Protein AF-A0A7C1YH63-F1 (afdb_monomer_lite)

pLDDT: mean 74.82, std 20.05, range [37.75, 96.81]

Sequence (90 aa):
MKHIQVLAVIGAGFCMTGCTADQGLARITDKLKLTDMEFFSADPQVAMGEVWRMEDGVLVCSGNPLGYLYTRQDYRDFTLKLEWRWHEDK

Radius of gyration: 27.44 Å; chains: 1; bounding box: 47×30×90 Å

Structure (mmCIF, N/CA/C/O backbone):
data_AF-A0A7C1YH63-F1
#
_entry.id   AF-A0A7C1YH63-F1
#
loop_
_atom_site.group_PDB
_atom_site.id
_atom_site.type_symbol
_atom_site.label_atom_id
_atom_site.label_alt_id
_atom_site.label_comp_id
_atom_site.label_asym_id
_atom_site.label_entity_id
_atom_site.label_seq_id
_atom_site.pdbx_PDB_ins_code
_atom_site.Cartn_x
_atom_site.Cartn_y
_atom_site.Cartn_z
_atom_site.occupancy
_atom_site.B_iso_or_equiv
_atom_site.auth_seq_id
_atom_site.auth_comp_id
_atom_site.auth_asym_id
_atom_site.auth_atom_id
_atom_site.pdbx_PDB_model_num
ATOM 1 N N . MET A 1 1 ? -29.785 -4.590 77.281 1.00 42.06 1 MET A N 1
ATOM 2 C CA . MET A 1 1 ? -29.007 -5.137 76.150 1.00 42.06 1 MET A CA 1
ATOM 3 C C . MET A 1 1 ? -29.796 -6.286 75.535 1.00 42.06 1 MET A C 1
ATOM 5 O O . MET A 1 1 ? -29.816 -7.372 76.095 1.00 42.06 1 MET A O 1
ATOM 9 N N . LYS A 1 2 ? -30.546 -6.010 74.462 1.00 37.75 2 LYS A N 1
ATOM 10 C CA . LYS A 1 2 ? -31.208 -7.002 73.602 1.00 37.75 2 LYS A CA 1
ATOM 11 C C . LYS A 1 2 ? -31.005 -6.526 72.163 1.00 37.75 2 LYS A C 1
ATOM 13 O O . LYS A 1 2 ? -31.17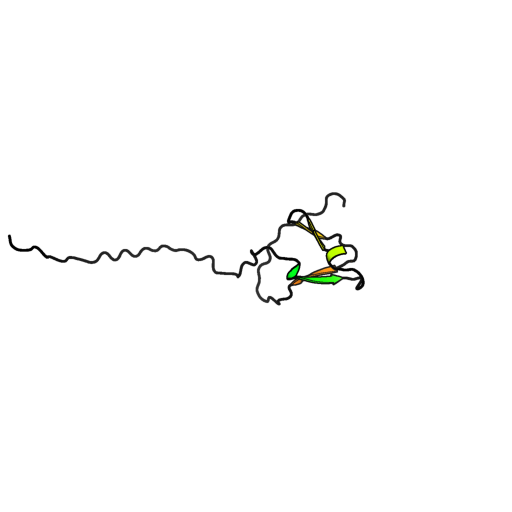2 -5.342 71.889 1.00 37.75 2 LYS A O 1
ATOM 18 N N . HIS A 1 3 ? -30.529 -7.438 71.327 1.00 40.44 3 HIS A N 1
ATOM 19 C CA . HIS A 1 3 ? -30.033 -7.201 69.977 1.00 40.44 3 HIS A CA 1
ATOM 20 C C . HIS A 1 3 ? -31.112 -6.626 69.048 1.00 40.44 3 HIS A C 1
ATOM 22 O O . HIS A 1 3 ? -32.232 -7.127 68.998 1.00 40.44 3 HIS A O 1
ATOM 28 N N . ILE A 1 4 ? -30.739 -5.580 68.309 1.00 46.97 4 ILE A N 1
ATOM 29 C CA . ILE A 1 4 ? -31.493 -4.983 67.206 1.00 46.97 4 ILE A CA 1
ATOM 30 C C . ILE A 1 4 ? -31.088 -5.707 65.922 1.00 46.97 4 ILE A C 1
ATOM 32 O O . ILE A 1 4 ? -29.927 -5.659 65.525 1.00 46.97 4 ILE A O 1
ATOM 36 N N . GLN A 1 5 ? -32.051 -6.346 65.265 1.00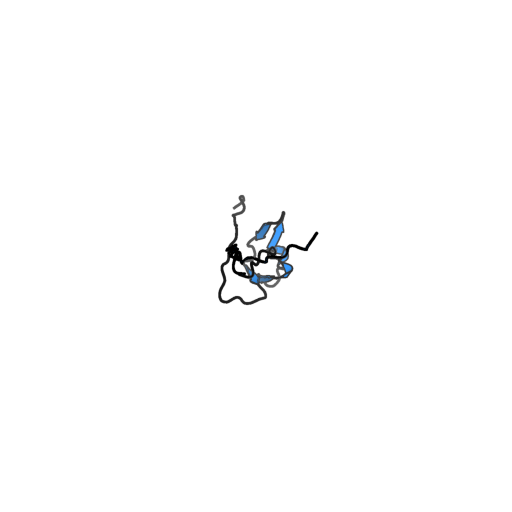 44.91 5 GLN A N 1
ATOM 37 C CA . GLN A 1 5 ? -32.002 -6.610 63.831 1.00 44.91 5 GLN A CA 1
ATOM 38 C C . GLN A 1 5 ? -33.390 -6.327 63.261 1.00 44.91 5 GLN A C 1
ATOM 40 O O . GLN A 1 5 ? -34.339 -7.058 63.528 1.00 44.91 5 GLN A O 1
ATOM 45 N N . VAL A 1 6 ? -33.501 -5.254 62.483 1.00 44.44 6 VAL A N 1
ATOM 46 C CA . VAL A 1 6 ? -34.600 -5.060 61.537 1.00 44.44 6 VAL A CA 1
ATOM 47 C C . VAL A 1 6 ? -33.952 -4.796 60.186 1.00 44.44 6 VAL A C 1
ATOM 49 O O . VAL A 1 6 ? -33.331 -3.758 59.971 1.00 44.44 6 VAL A O 1
ATOM 52 N N . LEU A 1 7 ? -34.053 -5.796 59.309 1.00 45.72 7 LEU A N 1
ATOM 53 C CA . LEU A 1 7 ? -33.866 -5.658 57.871 1.00 45.72 7 LEU A CA 1
ATOM 54 C C . LEU A 1 7 ? -34.923 -4.696 57.310 1.00 45.72 7 LEU A C 1
ATOM 56 O O . LEU A 1 7 ? -36.108 -4.888 57.570 1.00 45.72 7 LEU A O 1
ATOM 60 N N . ALA A 1 8 ? -34.511 -3.761 56.454 1.00 40.59 8 ALA A N 1
ATOM 61 C CA . ALA A 1 8 ? -35.355 -3.201 55.398 1.00 40.59 8 ALA A CA 1
ATOM 62 C C . ALA A 1 8 ? -34.443 -2.610 54.306 1.00 40.59 8 ALA A C 1
ATOM 64 O O . ALA A 1 8 ? -33.587 -1.791 54.610 1.00 40.59 8 ALA A O 1
ATOM 65 N N . VAL A 1 9 ? -34.379 -3.168 53.097 1.00 43.66 9 VAL A N 1
ATOM 66 C CA . VAL A 1 9 ? -35.252 -2.966 51.919 1.00 43.66 9 VAL A CA 1
ATOM 67 C C . VAL A 1 9 ? -34.380 -2.377 50.797 1.00 43.66 9 VAL A C 1
ATOM 69 O O . VAL A 1 9 ? -33.957 -1.231 50.838 1.00 43.66 9 VAL A O 1
ATOM 72 N N . ILE A 1 10 ? -34.070 -3.248 49.835 1.00 54.50 10 ILE A N 1
ATOM 73 C CA . ILE A 1 10 ? -34.088 -3.050 48.377 1.00 54.50 10 ILE A CA 1
ATOM 74 C C . ILE A 1 10 ? -33.896 -1.601 47.895 1.00 54.50 10 ILE A C 1
ATOM 76 O O . ILE A 1 10 ? -34.843 -0.824 47.815 1.00 54.50 10 ILE A O 1
ATOM 80 N N . GLY A 1 11 ? -32.683 -1.299 47.435 1.00 47.12 11 GLY A N 1
ATOM 81 C CA . GLY A 1 11 ? -32.414 -0.217 46.493 1.00 47.12 11 GLY A CA 1
ATOM 82 C C . GLY A 1 11 ? -31.874 -0.809 45.198 1.00 47.12 11 GLY A C 1
ATOM 83 O O . GLY A 1 11 ? -30.671 -1.019 45.070 1.00 47.12 11 GLY A O 1
ATOM 84 N N . ALA A 1 12 ? -32.765 -1.113 44.253 1.00 55.72 12 ALA A N 1
ATOM 85 C CA . ALA A 1 12 ? -32.407 -1.465 42.884 1.00 55.72 12 ALA A CA 1
ATOM 86 C C . ALA A 1 12 ? -31.823 -0.227 42.182 1.00 55.72 12 ALA A C 1
ATOM 88 O O . ALA A 1 12 ? -32.523 0.521 41.504 1.00 55.72 12 ALA A O 1
ATOM 89 N N . GLY A 1 13 ? -30.529 0.015 42.388 1.00 49.44 13 GLY A N 1
ATOM 90 C CA . GLY A 1 13 ? -29.752 0.979 41.622 1.00 49.44 13 GLY A CA 1
ATOM 91 C C . GLY A 1 13 ? -29.426 0.393 40.254 1.00 49.44 13 GLY A C 1
ATOM 92 O O . GLY A 1 13 ? -28.366 -0.198 40.065 1.00 49.44 13 GLY A O 1
ATOM 93 N N . PHE A 1 14 ? -30.359 0.526 39.313 1.00 55.56 14 PHE A N 1
ATOM 94 C CA . PHE A 1 14 ? -30.140 0.257 37.896 1.00 55.56 14 PHE A CA 1
ATOM 95 C C . PHE A 1 14 ? -29.155 1.306 37.360 1.00 55.56 14 PHE A C 1
ATOM 97 O O . PHE A 1 14 ? -29.539 2.375 36.890 1.00 55.56 14 PHE A O 1
ATOM 104 N N . CYS A 1 15 ? -27.860 1.034 37.516 1.00 43.28 15 CYS A N 1
ATOM 105 C CA . CYS A 1 15 ? -26.805 1.825 36.907 1.00 43.28 15 CYS A CA 1
ATOM 106 C C . CYS A 1 15 ? -26.822 1.514 35.407 1.00 43.28 15 CYS A C 1
ATOM 108 O O . CYS A 1 15 ? -26.195 0.559 34.955 1.00 43.28 15 CYS A O 1
ATOM 110 N N . MET A 1 16 ? -27.577 2.293 34.628 1.00 54.03 16 MET A N 1
ATOM 111 C CA . MET A 1 16 ? -27.368 2.366 33.182 1.00 54.03 16 MET A CA 1
ATOM 112 C C . MET A 1 16 ? -26.076 3.136 32.920 1.00 54.03 16 MET A C 1
ATOM 114 O O . MET A 1 16 ? -26.081 4.249 32.398 1.00 54.03 16 MET A O 1
ATOM 118 N N . THR A 1 17 ? -24.942 2.528 33.259 1.00 62.00 17 THR A N 1
ATOM 119 C CA . THR A 1 17 ? -23.719 2.753 32.502 1.00 62.00 17 THR A CA 1
ATOM 120 C C . THR A 1 17 ? -23.949 2.143 31.127 1.00 62.00 17 THR A C 1
ATOM 122 O O . THR A 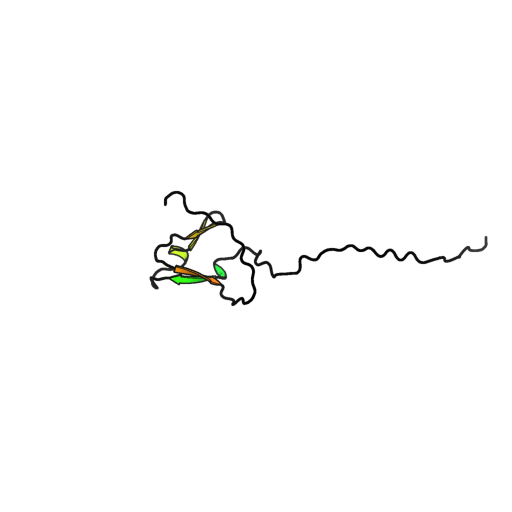1 17 ? -23.562 1.012 30.839 1.00 62.00 17 THR A O 1
ATOM 125 N N . GLY A 1 18 ? -24.618 2.912 30.264 1.00 51.22 18 GLY A N 1
ATOM 126 C CA . GLY A 1 18 ? -24.525 2.751 28.824 1.00 51.22 18 GLY A CA 1
ATOM 127 C C . GLY A 1 18 ? -23.083 3.030 28.421 1.00 51.22 18 GLY A C 1
ATOM 128 O O . GLY A 1 18 ? -22.760 4.103 27.927 1.00 51.22 18 GLY A O 1
ATOM 129 N N . CYS A 1 19 ? -22.196 2.073 28.682 1.00 52.06 19 CYS A N 1
ATOM 130 C CA . CYS A 1 19 ? -21.004 1.937 27.882 1.00 52.06 19 CYS A CA 1
ATOM 131 C C . CYS A 1 19 ? -21.547 1.515 26.522 1.00 52.06 19 CYS A C 1
ATOM 133 O O . CYS A 1 19 ? -21.908 0.353 26.326 1.00 52.06 19 CYS A O 1
ATOM 135 N N . THR A 1 20 ? -21.709 2.468 25.607 1.00 56.03 20 THR A N 1
ATOM 136 C CA . THR A 1 20 ? -21.752 2.120 24.194 1.00 56.03 20 THR A CA 1
ATOM 137 C C . THR A 1 20 ? -20.395 1.492 23.931 1.00 56.03 20 THR A C 1
ATOM 139 O O . THR A 1 20 ? -19.410 2.192 23.709 1.00 56.03 20 THR A O 1
ATOM 142 N N . ALA A 1 21 ? -20.317 0.171 24.095 1.00 53.50 21 ALA A N 1
ATOM 143 C CA . ALA A 1 21 ? -19.224 -0.611 23.577 1.00 53.50 21 ALA A CA 1
ATOM 144 C C . ALA A 1 21 ? -19.199 -0.268 22.092 1.00 53.50 21 ALA A C 1
ATOM 146 O O . ALA A 1 21 ? -20.144 -0.604 21.377 1.00 53.50 21 ALA A O 1
ATOM 147 N N . ASP A 1 22 ? -18.187 0.506 21.691 1.00 56.00 22 ASP A N 1
ATOM 148 C CA . ASP A 1 22 ? -17.799 0.708 20.303 1.00 56.00 22 ASP A CA 1
ATOM 149 C C . ASP A 1 22 ? -17.801 -0.693 19.701 1.00 56.00 22 ASP A C 1
ATOM 151 O O . ASP A 1 22 ? -16.981 -1.536 20.080 1.00 56.00 22 ASP A O 1
ATOM 155 N N . GLN A 1 23 ? -18.864 -1.017 18.956 1.00 50.25 23 GLN A N 1
ATOM 156 C CA . GLN A 1 23 ? -19.073 -2.376 18.497 1.00 50.25 23 GLN A CA 1
ATOM 157 C C . GLN A 1 23 ? -17.863 -2.698 17.652 1.00 50.25 23 GLN A C 1
ATOM 159 O O . GLN A 1 23 ? -17.586 -1.982 16.693 1.00 50.25 23 GLN A O 1
ATOM 164 N N . GLY A 1 24 ? -17.131 -3.725 18.083 1.00 47.28 24 GLY A N 1
ATOM 165 C CA . GLY A 1 24 ? -15.903 -4.191 17.474 1.00 47.28 24 GLY A CA 1
ATOM 166 C C . GLY A 1 2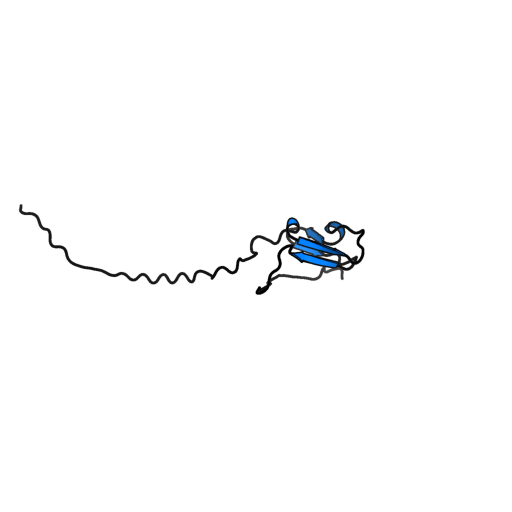4 ? -16.106 -4.541 16.008 1.00 47.28 24 GLY A C 1
ATOM 167 O O . GLY A 1 24 ? -16.149 -5.710 15.642 1.00 47.28 24 GLY A O 1
ATOM 168 N N . LEU A 1 25 ? -16.109 -3.524 15.146 1.00 47.75 25 LEU A N 1
ATOM 169 C CA . LEU A 1 25 ? -15.319 -3.602 13.942 1.00 47.75 25 LEU A CA 1
ATOM 170 C C . LEU A 1 25 ? -13.944 -3.971 14.473 1.00 47.75 25 LEU A C 1
ATOM 172 O O . LEU A 1 25 ? -13.412 -3.241 15.314 1.00 47.75 25 LEU A O 1
ATOM 176 N N . ALA A 1 26 ? -13.425 -5.131 14.078 1.00 48.53 26 ALA A N 1
ATOM 177 C CA . ALA A 1 26 ? -12.016 -5.425 14.230 1.00 48.53 26 ALA A CA 1
ATOM 178 C C . ALA A 1 26 ? -11.293 -4.261 13.558 1.00 48.53 26 ALA A C 1
ATOM 180 O O . ALA A 1 26 ? -11.128 -4.202 12.342 1.00 48.53 26 ALA A O 1
ATOM 181 N N . ARG A 1 27 ? -11.011 -3.236 14.354 1.00 48.09 27 ARG A N 1
ATOM 182 C CA . ARG A 1 27 ? -10.297 -2.071 13.927 1.00 48.09 27 ARG A CA 1
ATOM 183 C C . ARG A 1 27 ? -8.953 -2.664 13.582 1.00 48.09 27 ARG A C 1
ATOM 185 O O . ARG A 1 27 ? -8.231 -3.111 14.470 1.00 48.09 27 ARG A O 1
ATOM 192 N N . ILE A 1 28 ? -8.611 -2.666 12.301 1.00 53.62 28 ILE A N 1
ATOM 193 C CA . ILE A 1 28 ? -7.221 -2.768 11.867 1.00 53.62 28 ILE A CA 1
ATOM 194 C C . ILE A 1 28 ? -6.553 -1.441 12.300 1.00 53.62 28 ILE A C 1
ATOM 196 O O . ILE A 1 28 ? -6.143 -0.619 11.493 1.00 53.62 28 ILE A O 1
ATOM 200 N N . THR A 1 29 ? -6.591 -1.144 13.606 1.00 44.91 29 THR A N 1
ATOM 201 C CA . THR A 1 29 ? -5.876 -0.064 14.291 1.00 44.91 29 THR A CA 1
ATOM 202 C C . THR A 1 29 ? -4.528 -0.550 14.779 1.00 44.91 29 THR A C 1
ATOM 204 O O . THR A 1 29 ? -3.679 0.270 15.127 1.00 44.91 29 THR A O 1
ATOM 207 N N . ASP A 1 30 ? -4.297 -1.862 14.749 1.00 54.56 30 ASP A N 1
ATOM 208 C CA . ASP A 1 30 ? -2.949 -2.395 14.742 1.00 54.56 30 ASP A CA 1
ATOM 209 C C . ASP A 1 30 ? -2.344 -2.011 13.397 1.00 54.56 30 ASP A C 1
ATOM 211 O O . ASP A 1 30 ? -2.589 -2.656 12.382 1.00 54.56 30 ASP A O 1
ATOM 215 N N . LYS A 1 31 ? -1.666 -0.856 13.409 1.00 58.66 31 LYS A N 1
ATOM 216 C CA . LYS A 1 31 ? -0.885 -0.240 12.331 1.00 58.66 31 LYS A CA 1
ATOM 217 C C . LYS A 1 31 ? -0.584 -1.255 11.231 1.00 58.66 31 LYS A C 1
ATOM 219 O O . LYS A 1 31 ? 0.226 -2.150 11.463 1.00 58.66 31 LYS A O 1
ATOM 224 N N . LEU A 1 32 ? -1.247 -1.115 10.082 1.00 62.97 32 LEU A N 1
ATOM 225 C CA . LEU A 1 32 ? -1.057 -1.969 8.913 1.00 62.97 32 LEU A CA 1
ATOM 226 C C . LEU A 1 32 ? 0.444 -2.178 8.678 1.00 62.97 32 LEU A C 1
ATOM 228 O O . LEU A 1 32 ? 1.171 -1.230 8.374 1.00 62.97 32 LEU A O 1
ATOM 232 N N . LYS A 1 33 ? 0.924 -3.401 8.900 1.00 74.06 33 LYS A N 1
ATOM 233 C CA . LYS A 1 33 ? 2.336 -3.731 8.728 1.00 74.06 33 LYS A CA 1
ATOM 234 C C . LYS A 1 33 ? 2.535 -4.179 7.292 1.00 74.06 33 LYS A C 1
ATOM 236 O O . LYS A 1 33 ? 1.786 -5.025 6.811 1.00 74.06 33 LYS A O 1
ATOM 241 N N . LEU A 1 34 ? 3.597 -3.708 6.634 1.00 77.12 34 LEU A N 1
ATOM 242 C CA . LEU A 1 34 ? 3.976 -4.242 5.317 1.00 77.12 34 LEU A CA 1
ATOM 243 C C . LEU A 1 34 ? 4.170 -5.764 5.337 1.00 77.12 34 LEU A C 1
ATOM 245 O O . LEU A 1 34 ? 3.969 -6.415 4.321 1.00 77.12 34 LEU A O 1
ATOM 249 N N . THR A 1 35 ? 4.532 -6.347 6.484 1.00 81.88 35 THR A N 1
ATOM 250 C CA . THR A 1 35 ? 4.693 -7.801 6.634 1.00 81.88 35 THR A CA 1
ATOM 251 C C . THR A 1 35 ? 3.405 -8.588 6.413 1.00 81.88 35 THR A C 1
ATOM 253 O O . THR A 1 35 ? 3.488 -9.788 6.146 1.00 81.88 35 THR A O 1
ATOM 256 N N . ASP A 1 36 ? 2.247 -7.934 6.512 1.00 83.50 36 ASP A N 1
ATOM 257 C CA . ASP A 1 36 ? 0.916 -8.537 6.387 1.00 83.50 36 ASP A CA 1
ATOM 258 C C . ASP A 1 36 ? 0.272 -8.237 5.020 1.00 83.50 36 ASP A C 1
ATOM 260 O O . ASP A 1 36 ? -0.875 -8.613 4.763 1.00 83.50 36 ASP A O 1
ATOM 264 N N . MET A 1 37 ? 1.022 -7.573 4.134 1.00 88.81 37 MET A N 1
ATOM 265 C CA . MET A 1 37 ? 0.604 -7.227 2.782 1.00 88.81 37 MET A CA 1
ATOM 266 C C . MET A 1 37 ? 1.352 -8.051 1.736 1.00 88.81 37 MET A C 1
ATOM 268 O O . MET A 1 37 ? 2.452 -8.563 1.961 1.00 88.81 37 MET A O 1
ATOM 272 N N . GLU A 1 38 ? 0.728 -8.153 0.574 1.00 92.81 38 GLU A N 1
ATOM 273 C CA . GLU A 1 38 ? 1.328 -8.626 -0.663 1.00 92.81 38 GLU A CA 1
ATOM 274 C C . GLU A 1 38 ? 1.364 -7.493 -1.687 1.00 92.81 38 GLU 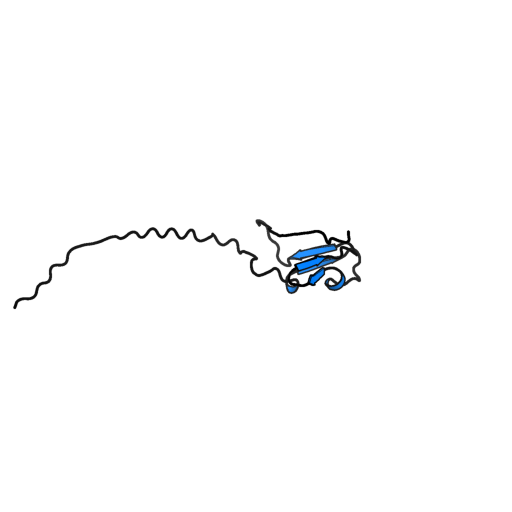A C 1
ATOM 276 O O . GLU A 1 38 ? 0.718 -6.453 -1.528 1.00 92.81 38 GLU A O 1
ATOM 281 N N . PHE A 1 39 ? 2.173 -7.681 -2.725 1.00 93.94 39 PHE A N 1
ATOM 282 C CA . PHE A 1 39 ? 2.502 -6.655 -3.700 1.00 93.94 39 PHE A CA 1
ATOM 283 C C . PHE A 1 39 ? 2.351 -7.203 -5.111 1.00 93.94 39 PHE A C 1
ATOM 285 O O . PHE A 1 39 ? 2.843 -8.283 -5.434 1.00 93.94 39 PHE A O 1
ATOM 292 N N . PHE A 1 40 ? 1.682 -6.426 -5.952 1.00 96.06 40 PHE A N 1
ATOM 293 C CA . PHE A 1 40 ? 1.680 -6.612 -7.392 1.00 96.06 40 PHE A CA 1
ATOM 294 C C . PHE A 1 40 ? 2.528 -5.522 -8.048 1.00 96.06 40 PHE A C 1
ATOM 296 O O . PHE A 1 40 ? 2.376 -4.344 -7.718 1.00 96.06 40 PHE A O 1
ATOM 303 N N . SER A 1 41 ? 3.342 -5.915 -9.026 1.00 96.81 41 SER A N 1
ATOM 304 C CA . SER A 1 41 ? 4.149 -5.025 -9.858 1.00 96.81 41 SER A CA 1
ATOM 305 C C . SER A 1 41 ? 3.885 -5.281 -11.335 1.00 96.81 41 SER A C 1
ATOM 307 O O . SER A 1 41 ? 3.778 -6.431 -11.761 1.00 96.81 41 SER A O 1
ATOM 309 N N . ALA A 1 42 ? 3.865 -4.212 -12.127 1.00 96.75 42 ALA A N 1
ATOM 310 C CA . ALA A 1 42 ? 3.905 -4.290 -13.581 1.00 96.75 42 ALA A CA 1
ATOM 311 C C . ALA A 1 42 ? 5.248 -4.838 -14.100 1.00 96.75 42 ALA A C 1
ATOM 313 O O . ALA A 1 42 ? 5.287 -5.406 -15.188 1.00 96.75 42 ALA A O 1
ATOM 314 N N . ASP A 1 43 ? 6.326 -4.700 -13.320 1.00 96.75 43 ASP A N 1
ATOM 315 C CA . ASP A 1 43 ? 7.595 -5.391 -13.557 1.00 96.75 43 ASP A CA 1
ATOM 316 C C . ASP A 1 43 ? 7.807 -6.470 -12.477 1.00 96.75 43 ASP A C 1
ATOM 318 O O . ASP A 1 43 ? 8.100 -6.128 -11.325 1.00 96.75 43 ASP A O 1
ATOM 322 N N . PRO A 1 44 ? 7.668 -7.766 -12.812 1.00 94.12 44 PRO A N 1
ATOM 323 C CA . PRO A 1 44 ? 7.758 -8.855 -11.842 1.00 94.12 44 PRO A CA 1
ATOM 324 C C . PRO A 1 44 ? 9.170 -9.070 -11.278 1.00 94.12 44 PRO A C 1
ATOM 326 O O . PRO A 1 44 ? 9.328 -9.872 -10.359 1.00 94.12 44 PRO A O 1
ATOM 329 N N . GLN A 1 45 ? 10.195 -8.400 -11.817 1.00 95.62 45 GLN A N 1
ATOM 330 C CA . GLN A 1 45 ? 11.565 -8.492 -11.305 1.00 95.62 45 GLN A CA 1
ATOM 331 C C . GLN A 1 45 ? 11.834 -7.518 -10.152 1.00 95.62 45 GLN A C 1
ATOM 333 O O . GLN A 1 45 ? 12.818 -7.689 -9.436 1.00 95.62 45 GLN A O 1
ATOM 338 N N . VAL A 1 46 ? 10.965 -6.521 -9.959 1.00 95.38 46 VAL A N 1
ATOM 339 C CA . VAL A 1 46 ? 11.121 -5.502 -8.918 1.00 95.38 46 VAL A CA 1
ATOM 340 C C . VAL A 1 46 ? 10.549 -5.996 -7.594 1.00 95.38 46 VAL A C 1
ATOM 342 O O . VAL A 1 46 ? 9.396 -6.431 -7.509 1.00 95.38 46 VAL A O 1
ATOM 345 N N . ALA A 1 47 ? 11.344 -5.891 -6.530 1.00 94.25 47 ALA A N 1
ATOM 346 C CA . ALA A 1 47 ? 10.913 -6.260 -5.192 1.00 94.25 47 ALA A CA 1
ATOM 347 C C . ALA A 1 47 ? 9.998 -5.186 -4.577 1.00 94.25 47 ALA A C 1
ATOM 349 O O . ALA A 1 47 ? 10.157 -3.989 -4.806 1.00 94.25 47 ALA A O 1
ATOM 350 N N . MET A 1 48 ? 9.081 -5.598 -3.694 1.00 93.69 48 MET A N 1
ATOM 351 C CA . MET A 1 48 ? 8.168 -4.681 -2.992 1.00 93.69 48 MET A CA 1
ATOM 352 C C . MET A 1 48 ? 8.902 -3.516 -2.317 1.00 93.69 48 MET A C 1
ATOM 354 O O . MET A 1 48 ? 8.479 -2.373 -2.451 1.00 93.69 48 MET A O 1
ATOM 358 N N . GLY A 1 49 ? 10.020 -3.798 -1.640 1.00 92.75 49 GLY A N 1
ATOM 359 C CA . GLY A 1 49 ? 10.822 -2.798 -0.928 1.00 92.75 49 GLY A CA 1
ATOM 360 C C . GLY A 1 49 ? 11.483 -1.752 -1.829 1.00 92.75 49 GLY A C 1
ATOM 361 O O . GLY A 1 49 ? 12.022 -0.774 -1.322 1.00 92.75 49 GLY A O 1
ATOM 362 N N . GLU A 1 50 ? 11.459 -1.934 -3.151 1.00 93.62 50 GLU A N 1
ATOM 363 C CA . GLU A 1 50 ? 11.958 -0.948 -4.109 1.00 93.62 50 GLU A CA 1
ATOM 364 C C . GLU A 1 50 ? 10.913 0.132 -4.441 1.00 93.62 50 GLU A C 1
ATOM 366 O O . GLU A 1 50 ? 11.269 1.266 -4.781 1.00 93.62 50 GLU A O 1
ATOM 371 N N . VAL A 1 51 ? 9.627 -0.199 -4.277 1.00 94.69 51 VAL A N 1
ATOM 372 C CA . VAL A 1 51 ? 8.483 0.672 -4.592 1.00 94.69 51 VAL A CA 1
ATOM 373 C C . VAL A 1 51 ? 7.784 1.168 -3.328 1.00 94.69 51 VAL A C 1
ATOM 375 O O . VAL A 1 51 ? 7.425 2.342 -3.254 1.00 94.69 51 VAL A O 1
ATOM 378 N N . TRP A 1 52 ? 7.631 0.295 -2.331 1.00 92.94 52 TRP A N 1
ATOM 379 C CA . TRP A 1 52 ? 6.894 0.526 -1.090 1.00 92.94 52 TRP A CA 1
ATOM 380 C C . TRP A 1 52 ? 7.816 0.422 0.120 1.00 92.94 52 TRP A C 1
ATOM 382 O O . TRP A 1 52 ? 8.445 -0.615 0.347 1.00 92.94 52 TRP A O 1
ATOM 392 N N . ARG A 1 53 ? 7.887 1.485 0.924 1.00 90.62 53 ARG A N 1
ATOM 393 C CA . ARG A 1 53 ? 8.768 1.556 2.102 1.00 90.62 53 ARG A CA 1
ATOM 394 C C . ARG A 1 53 ? 8.078 2.246 3.271 1.00 90.62 53 ARG A C 1
ATOM 396 O O . ARG A 1 53 ? 7.184 3.061 3.071 1.00 90.62 53 ARG A O 1
ATOM 403 N N . MET A 1 54 ? 8.515 1.924 4.488 1.00 89.88 54 MET A N 1
ATOM 404 C CA . MET A 1 54 ? 8.193 2.731 5.667 1.00 89.88 54 MET A CA 1
ATOM 405 C C . MET A 1 54 ? 9.285 3.770 5.873 1.00 89.88 54 MET A C 1
ATOM 407 O O . MET A 1 54 ? 10.445 3.404 6.051 1.00 89.88 54 MET A O 1
ATOM 411 N N . GLU A 1 55 ? 8.895 5.036 5.925 1.00 89.56 55 GLU A N 1
ATOM 412 C CA . GLU A 1 55 ? 9.779 6.161 6.227 1.00 89.56 55 GLU A CA 1
ATOM 413 C C . GLU A 1 55 ? 9.097 7.013 7.298 1.00 89.56 55 GLU A C 1
ATOM 415 O O . GLU A 1 55 ? 7.958 7.439 7.123 1.00 89.56 55 GLU A O 1
ATOM 420 N N . ASP A 1 56 ? 9.739 7.168 8.458 1.00 88.94 56 ASP A N 1
ATOM 421 C CA . ASP A 1 56 ? 9.224 7.943 9.599 1.00 88.94 56 ASP A CA 1
ATOM 422 C C . ASP A 1 56 ? 7.770 7.621 10.004 1.00 88.94 56 ASP A C 1
ATOM 424 O O . ASP A 1 56 ? 6.999 8.476 10.436 1.00 88.94 56 ASP A O 1
ATOM 428 N N . GLY A 1 57 ? 7.378 6.349 9.875 1.00 86.25 57 GLY A N 1
ATOM 429 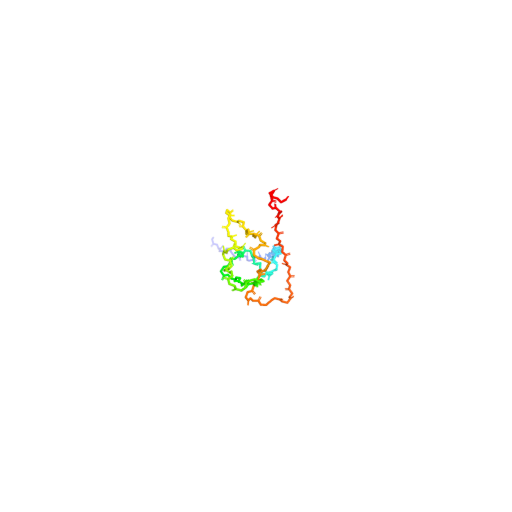C CA . GLY A 1 57 ? 6.027 5.880 10.200 1.00 86.25 57 GLY A CA 1
ATOM 430 C C . GLY A 1 57 ? 4.976 6.133 9.112 1.00 86.25 57 GLY A C 1
ATOM 431 O O . GLY A 1 57 ? 3.808 5.812 9.329 1.00 86.25 57 GLY A O 1
ATOM 432 N N . VAL A 1 58 ? 5.379 6.640 7.947 1.00 87.94 58 VAL A N 1
ATOM 433 C CA . VAL A 1 58 ? 4.545 6.837 6.758 1.00 87.94 58 VAL A CA 1
ATOM 434 C C . VAL A 1 58 ? 4.865 5.755 5.726 1.00 87.94 58 VAL A C 1
ATOM 436 O O . VAL A 1 58 ? 6.024 5.412 5.501 1.00 87.94 58 VAL A O 1
ATOM 439 N N . LEU A 1 59 ? 3.829 5.211 5.089 1.00 90.38 59 LEU A N 1
ATOM 440 C CA . LEU A 1 59 ? 3.985 4.336 3.932 1.00 90.38 59 LEU A CA 1
ATOM 441 C C . LEU A 1 59 ? 4.239 5.192 2.684 1.00 90.38 59 LEU A C 1
ATOM 443 O O . LEU A 1 59 ? 3.364 5.952 2.265 1.00 90.38 59 LEU A O 1
ATOM 447 N N . VAL A 1 60 ? 5.418 5.050 2.087 1.00 91.56 60 VAL A N 1
ATOM 448 C CA . VAL A 1 60 ? 5.839 5.784 0.889 1.00 91.56 60 VAL A CA 1
ATOM 449 C C . VAL A 1 60 ? 5.763 4.872 -0.332 1.00 91.56 60 VAL A C 1
ATOM 451 O O . VAL A 1 60 ? 6.224 3.731 -0.292 1.00 91.56 60 VAL A O 1
ATOM 454 N N . CYS A 1 61 ? 5.191 5.392 -1.421 1.00 92.75 61 CYS A N 1
ATOM 455 C CA . CYS A 1 61 ? 5.106 4.735 -2.724 1.00 92.75 61 CYS A CA 1
ATOM 456 C C . CYS A 1 61 ? 5.851 5.560 -3.780 1.00 92.75 61 CYS A C 1
ATOM 458 O O . CYS A 1 61 ? 5.491 6.715 -4.020 1.00 92.75 61 CYS A O 1
ATOM 460 N N . SER A 1 62 ? 6.859 4.976 -4.438 1.00 92.38 62 SER A N 1
ATOM 461 C CA . SER A 1 62 ? 7.569 5.639 -5.547 1.00 92.38 62 SER A CA 1
ATOM 462 C C . SER A 1 62 ? 6.707 5.741 -6.815 1.00 92.38 62 SER A C 1
ATOM 464 O O . SER A 1 62 ? 6.849 6.682 -7.601 1.00 92.38 62 SER A O 1
ATOM 466 N N . GLY A 1 63 ? 5.801 4.776 -7.009 1.00 92.06 63 GLY A N 1
ATOM 467 C CA . GLY A 1 63 ? 4.930 4.661 -8.181 1.00 92.06 63 GLY A CA 1
ATOM 468 C C . GLY A 1 63 ? 5.632 4.203 -9.465 1.00 92.06 63 GLY A C 1
ATOM 469 O O . GLY A 1 63 ? 5.019 4.274 -10.529 1.00 92.06 63 GLY A O 1
ATOM 470 N N . ASN A 1 64 ? 6.893 3.763 -9.392 1.00 91.69 64 ASN A N 1
ATOM 471 C CA . ASN A 1 64 ? 7.636 3.243 -10.539 1.00 91.69 64 ASN A CA 1
ATOM 472 C C . ASN A 1 64 ? 8.427 1.979 -10.153 1.00 91.69 64 ASN A C 1
ATOM 474 O O . ASN A 1 64 ? 9.312 2.087 -9.297 1.00 91.69 64 ASN A O 1
ATOM 478 N N . PRO A 1 65 ? 8.157 0.817 -10.777 1.00 95.69 65 PRO A N 1
ATOM 479 C CA . PRO A 1 65 ? 7.079 0.536 -11.739 1.00 95.69 65 PRO A CA 1
ATOM 480 C C . PRO A 1 65 ? 5.672 0.678 -11.126 1.00 95.69 65 PRO A C 1
ATOM 482 O O . PRO A 1 65 ? 5.510 0.782 -9.910 1.00 95.69 65 PRO A O 1
ATOM 485 N N . LEU A 1 66 ? 4.639 0.683 -11.978 1.00 95.06 66 LEU A N 1
ATOM 486 C CA . LEU A 1 66 ? 3.242 0.688 -11.527 1.00 95.06 66 LEU A CA 1
ATOM 487 C C . LEU A 1 66 ? 2.925 -0.585 -10.733 1.00 95.06 66 LEU A C 1
ATOM 489 O O . LEU A 1 66 ? 3.365 -1.673 -11.096 1.00 95.06 66 LEU A O 1
ATOM 493 N N . GLY A 1 67 ? 2.124 -0.461 -9.678 1.00 94.38 67 GLY A N 1
ATOM 494 C CA . GLY A 1 67 ? 1.784 -1.579 -8.805 1.00 94.38 67 GLY A CA 1
ATOM 495 C C . GLY A 1 67 ? 0.879 -1.170 -7.648 1.00 94.38 67 GLY A C 1
ATOM 496 O O . GLY A 1 67 ? 0.525 0.002 -7.510 1.00 94.38 67 GLY A O 1
ATOM 497 N N . TYR A 1 68 ? 0.505 -2.135 -6.810 1.00 95.00 68 TYR A N 1
ATOM 498 C CA . TYR A 1 68 ? -0.332 -1.902 -5.631 1.00 95.00 68 TYR A CA 1
ATOM 499 C C . TYR A 1 68 ? -0.052 -2.912 -4.515 1.00 95.00 68 TYR A C 1
ATOM 501 O O . TYR A 1 68 ? 0.418 -4.024 -4.768 1.00 95.00 68 TYR A O 1
ATOM 509 N N . LEU A 1 69 ? -0.363 -2.513 -3.280 1.00 93.44 69 LEU A N 1
ATOM 510 C CA . LEU A 1 69 ? -0.410 -3.405 -2.125 1.00 93.44 69 LEU A CA 1
ATOM 511 C C . LEU A 1 69 ? -1.825 -3.935 -1.920 1.00 93.44 69 LEU A C 1
ATOM 513 O O . LEU A 1 69 ? -2.806 -3.223 -2.143 1.00 93.44 69 LEU A O 1
ATOM 517 N N . TYR A 1 70 ? -1.923 -5.166 -1.442 1.00 92.19 70 TYR A N 1
ATOM 518 C CA . TYR A 1 70 ? -3.177 -5.777 -1.024 1.00 92.19 70 TYR A CA 1
ATOM 519 C C . TYR A 1 70 ? -2.961 -6.611 0.234 1.00 92.19 70 TYR A C 1
ATOM 521 O O . TYR A 1 70 ? -1.841 -6.985 0.579 1.00 92.19 70 TYR A O 1
ATOM 529 N N . THR A 1 71 ? -4.034 -6.833 0.983 1.00 89.19 71 THR A N 1
ATOM 530 C CA . THR A 1 71 ? -3.970 -7.651 2.197 1.00 89.19 71 THR A CA 1
ATOM 531 C C . THR A 1 71 ? -3.969 -9.130 1.822 1.00 89.19 71 THR A C 1
ATOM 533 O O . THR A 1 71 ? -4.547 -9.514 0.811 1.00 89.19 71 THR A O 1
ATOM 536 N N . ARG A 1 72 ? -3.332 -9.969 2.646 1.00 88.62 72 ARG A N 1
ATOM 537 C CA . ARG A 1 72 ? -3.396 -11.435 2.487 1.00 88.62 72 ARG A CA 1
ATOM 538 C C . ARG A 1 72 ? -4.775 -12.025 2.783 1.00 88.62 72 ARG A C 1
ATOM 540 O O . ARG A 1 72 ? -5.051 -13.159 2.412 1.00 88.62 72 ARG A O 1
ATOM 547 N N . GLN A 1 73 ? -5.583 -11.306 3.556 1.00 86.12 73 GLN A N 1
ATOM 548 C CA . GLN A 1 73 ? -6.914 -11.733 3.963 1.00 86.12 73 GLN A CA 1
ATOM 549 C C . GLN A 1 73 ? -7.957 -11.064 3.082 1.00 86.12 73 GLN A C 1
ATOM 551 O O . GLN A 1 73 ? -7.867 -9.872 2.808 1.00 86.12 73 GLN A O 1
ATOM 556 N N . ASP A 1 74 ? -8.989 -11.815 2.725 1.00 88.88 74 ASP A N 1
ATOM 557 C CA . ASP A 1 74 ? -10.137 -11.260 2.026 1.00 88.88 74 ASP A CA 1
ATOM 558 C C . ASP A 1 74 ? -11.136 -10.665 3.021 1.00 88.88 74 ASP A C 1
ATOM 560 O O . ASP A 1 74 ? -11.513 -11.292 4.015 1.00 88.88 74 ASP A O 1
ATOM 564 N N . TYR A 1 75 ? -11.620 -9.462 2.717 1.00 86.50 75 TYR A N 1
ATOM 565 C CA . TYR A 1 75 ? -12.674 -8.788 3.469 1.00 86.50 75 TYR A CA 1
ATOM 566 C C . TYR A 1 75 ? -13.856 -8.508 2.546 1.00 86.50 75 TYR A C 1
ATOM 568 O O . TYR A 1 75 ? -13.680 -8.030 1.427 1.00 86.50 75 TYR A O 1
ATOM 576 N N . ARG A 1 76 ? -15.075 -8.785 3.023 1.00 89.75 76 ARG A N 1
ATOM 577 C CA . ARG A 1 76 ? -16.309 -8.516 2.272 1.00 89.75 76 ARG A CA 1
ATOM 578 C C . ARG A 1 76 ? -16.912 -7.166 2.643 1.00 89.75 76 ARG A C 1
ATOM 580 O O . ARG A 1 76 ? -16.983 -6.278 1.804 1.00 89.75 76 ARG A O 1
ATOM 587 N N . ASP A 1 77 ? -17.309 -7.021 3.903 1.00 91.75 77 ASP A N 1
ATOM 588 C CA . ASP A 1 77 ? -17.942 -5.811 4.422 1.00 91.75 77 ASP A CA 1
ATOM 589 C C . ASP A 1 77 ? -16.937 -5.077 5.315 1.00 91.75 77 ASP A C 1
ATOM 591 O O . ASP A 1 77 ? -16.571 -5.566 6.386 1.00 91.75 77 ASP A O 1
ATOM 595 N N . PHE A 1 78 ? -16.441 -3.925 4.862 1.00 84.19 78 PHE A N 1
ATOM 596 C CA . PHE A 1 78 ? -15.420 -3.164 5.581 1.00 84.19 78 PHE A CA 1
ATOM 597 C C . PHE A 1 78 ? -15.542 -1.656 5.348 1.00 84.19 78 PHE A C 1
ATOM 599 O O . PHE A 1 78 ? -16.054 -1.199 4.328 1.00 84.19 78 PHE A O 1
ATOM 606 N N . THR A 1 79 ? -14.995 -0.886 6.288 1.00 85.06 79 THR A N 1
ATOM 607 C CA . THR A 1 79 ? -14.777 0.558 6.145 1.00 85.06 79 THR A CA 1
ATOM 608 C C . THR A 1 79 ? -13.278 0.824 6.177 1.00 85.06 79 THR A C 1
ATOM 610 O O . THR A 1 79 ? -12.635 0.596 7.202 1.00 85.06 79 THR A O 1
ATOM 613 N N . LEU A 1 80 ? -12.719 1.329 5.075 1.00 85.62 80 LEU A N 1
ATOM 614 C CA . LEU A 1 80 ? -11.316 1.738 4.995 1.00 85.62 80 LEU A CA 1
ATOM 615 C C . LEU A 1 80 ? -11.187 3.239 5.282 1.00 85.62 80 LEU A C 1
ATOM 617 O O . LEU A 1 80 ? -11.814 4.060 4.614 1.00 85.62 80 LEU A O 1
ATOM 621 N N . LYS A 1 81 ? -10.346 3.601 6.254 1.00 84.25 81 LYS A N 1
ATOM 622 C CA . LYS A 1 81 ? -9.994 4.991 6.563 1.00 84.25 81 LYS A CA 1
ATOM 623 C C . LYS A 1 81 ? -8.477 5.141 6.546 1.00 84.25 81 LYS A C 1
ATOM 625 O O . LYS A 1 81 ? -7.789 4.391 7.230 1.00 84.25 81 LYS A O 1
ATOM 630 N N . LEU A 1 82 ? -7.977 6.114 5.790 1.00 86.88 82 LEU A N 1
ATOM 631 C CA . LEU A 1 82 ? -6.551 6.411 5.668 1.00 86.88 82 LEU A CA 1
ATOM 632 C C . LEU A 1 82 ? -6.318 7.917 5.530 1.00 86.88 82 LEU A C 1
ATOM 634 O O . LEU A 1 82 ? -7.186 8.644 5.043 1.00 86.88 82 LEU A O 1
ATOM 638 N N . GLU A 1 83 ? -5.137 8.359 5.946 1.00 90.06 83 GLU A N 1
ATOM 639 C CA . GLU A 1 83 ? -4.605 9.691 5.661 1.00 90.06 83 GLU A CA 1
ATOM 640 C C . GLU A 1 83 ? -3.594 9.570 4.521 1.00 90.06 83 GLU A C 1
ATOM 642 O O . GLU A 1 83 ? -2.840 8.598 4.458 1.00 90.06 83 GLU A O 1
ATOM 647 N N . TRP A 1 84 ? -3.596 10.528 3.595 1.00 91.69 84 TRP A N 1
ATOM 648 C CA . TRP A 1 84 ? -2.716 10.504 2.431 1.00 91.69 84 TRP A CA 1
ATOM 649 C C . TRP A 1 84 ? -2.285 11.913 2.027 1.00 91.69 84 TRP A C 1
ATOM 651 O O . TRP A 1 84 ? -2.964 12.898 2.320 1.00 91.69 84 TRP A O 1
ATOM 661 N N . ARG A 1 85 ? -1.142 11.991 1.342 1.00 89.94 85 ARG A N 1
ATOM 662 C CA . ARG A 1 85 ? -0.626 13.201 0.694 1.00 89.94 85 ARG A CA 1
ATOM 663 C C . ARG A 1 85 ? 0.182 12.822 -0.543 1.00 89.94 85 ARG A C 1
ATOM 665 O O . ARG A 1 85 ? 0.688 11.704 -0.626 1.00 89.94 85 ARG A O 1
ATOM 672 N N . TRP A 1 86 ? 0.336 13.760 -1.468 1.00 86.12 86 TRP A N 1
ATOM 673 C CA . TRP A 1 86 ? 1.353 13.662 -2.513 1.00 86.12 86 TRP A CA 1
ATOM 674 C C . TRP A 1 86 ? 2.707 14.114 -1.962 1.00 86.12 86 TRP A C 1
ATOM 676 O O . TRP A 1 86 ? 2.760 14.920 -1.034 1.00 86.12 86 TRP A O 1
ATOM 686 N N . HIS A 1 87 ? 3.796 13.582 -2.515 1.00 74.56 87 HIS A N 1
ATOM 687 C CA . HIS A 1 87 ? 5.121 14.139 -2.256 1.00 74.56 87 HIS A CA 1
ATOM 688 C C . HIS A 1 87 ? 5.232 15.505 -2.948 1.00 74.56 87 HIS A C 1
ATOM 690 O O . HIS A 1 87 ? 4.726 15.646 -4.059 1.00 74.56 87 HIS A O 1
ATOM 696 N N . GLU A 1 88 ? 5.859 16.490 -2.301 1.00 70.50 88 GLU A N 1
ATOM 697 C CA . GLU A 1 88 ? 5.931 17.876 -2.799 1.00 70.50 88 GLU A CA 1
ATOM 698 C C . GLU A 1 88 ? 6.752 18.004 -4.096 1.00 70.50 88 GLU A C 1
ATOM 700 O O . GLU A 1 88 ? 6.497 18.897 -4.896 1.00 70.50 88 GLU A O 1
ATOM 705 N N . ASP A 1 89 ? 7.666 17.062 -4.352 1.00 62.53 89 ASP A N 1
ATOM 706 C CA . ASP A 1 89 ? 8.523 17.027 -5.551 1.00 62.53 89 ASP A CA 1
ATOM 707 C C . ASP A 1 89 ? 7.844 16.410 -6.798 1.00 62.53 89 ASP A C 1
ATOM 709 O O . ASP A 1 89 ? 8.491 15.720 -7.593 1.00 62.53 89 ASP A O 1
ATOM 713 N N . LYS A 1 90 ? 6.531 16.593 -6.959 1.00 52.59 90 LYS A N 1
ATOM 714 C CA . LYS A 1 90 ? 5.757 16.115 -8.119 1.00 52.59 90 LYS A CA 1
ATOM 715 C C . LYS A 1 90 ? 5.288 17.273 -8.990 1.00 52.59 90 LYS A C 1
ATOM 717 O O . LYS A 1 90 ? 4.717 18.236 -8.437 1.00 52.59 90 LYS A O 1
#

Secondary structure (DSSP, 8-state):
---------------------------TTS---GGGEEEEESSTTS-HHHHEEEETTEEEE---S-EEEEESS--SS----------TT-

Foldseek 3Di:
DDDDDDDDDDDPPPPPPPPVPPPDPVPVPVLDDVVQKDKDFPDPVDDPCVAWDQDPNDIGGPCPPPIDIDGPDDDDDDDDDDDDDDDPVD